Protein AF-A0A366XUD1-F1 (afdb_monomer)

Nearest PDB structures (foldseek):
  3qii-assembly1_A-2  TM=8.665E-01  e=6.478E-04  Homo sapiens
  4adx-assembly1_7  TM=8.470E-01  e=1.811E-02  Methanothermobacter thermautotrophicus str. Delta H
  3mp1-assembly1_A  TM=7.894E-01  e=5.148E-02  Escherichia coli K-12
  4xi2-assembly1_A-2  TM=7.421E-01  e=6.262E-02  Mus musculus
  8u4u-assembly4_H  TM=8.292E-01  e=4.741E-01  Homo sapiens

Solvent-accessible surface area (backbone atoms only — not comparable to full-atom values): 6047 Å² total; per-residue (Å²): 134,86,88,72,81,80,90,44,68,77,35,56,26,26,29,68,38,80,89,44,97,59,43,70,39,60,26,32,27,70,39,79,46,95,87,56,30,30,36,30,32,40,84,92,65,53,74,48,81,40,52,58,87,36,47,42,79,59,66,52,74,71,52,46,51,53,50,52,51,53,50,45,54,52,51,33,54,49,20,58,77,73,69,36,65,67,60,27,51,53,40,50,50,55,55,51,53,53,55,57,56,63,76,76,111

Mean predicted aligned error: 7.21 Å

Sequence (105 aa):
MKVCYPLRVGKIVKVINEELPICGEICEIKDKQKNGQFLIKSADGLTFSVNKSDVAPWLTSKQEMALYEAQLFQLQLLAVEINDHHWFDEIGKMLSELKVKQNNY

Radius of gyration: 17.79 Å; Cα contacts (8 Å, |Δi|>4): 129; chains: 1; bounding box: 46×30×50 Å

Organism: NCBI:txid273032

Structure (mmCIF, N/CA/C/O backbone):
data_AF-A0A366XUD1-F1
#
_entry.id   AF-A0A366XUD1-F1
#
loop_
_atom_site.group_PDB
_atom_site.id
_atom_site.type_symbol
_atom_site.label_atom_id
_atom_site.label_alt_id
_atom_site.label_comp_id
_atom_site.label_asym_id
_atom_site.label_entity_id
_atom_site.label_seq_id
_atom_site.pdbx_PDB_ins_code
_atom_site.Cartn_x
_atom_site.Cartn_y
_atom_site.Cartn_z
_atom_site.occupancy
_atom_site.B_iso_or_equiv
_atom_site.auth_seq_id
_atom_site.auth_comp_id
_atom_site.auth_asym_id
_atom_site.auth_atom_id
_atom_site.pdbx_PDB_model_num
ATOM 1 N N . MET A 1 1 ? -0.676 -13.473 -9.429 1.00 33.75 1 MET A N 1
ATOM 2 C CA . MET A 1 1 ? -1.191 -13.560 -8.040 1.00 33.75 1 MET A CA 1
ATOM 3 C C . MET A 1 1 ? -1.778 -12.209 -7.650 1.00 33.75 1 MET A C 1
ATOM 5 O O . MET A 1 1 ? -1.064 -11.221 -7.722 1.00 33.75 1 MET A O 1
ATOM 9 N N . LYS A 1 2 ? -3.064 -12.134 -7.279 1.00 32.97 2 LYS A N 1
ATOM 10 C CA . LYS A 1 2 ? -3.663 -10.905 -6.729 1.00 32.97 2 LYS A CA 1
ATOM 11 C C . LYS A 1 2 ? -3.205 -10.781 -5.275 1.00 32.97 2 LYS A C 1
ATOM 13 O O . LYS A 1 2 ? -3.710 -11.500 -4.417 1.00 32.97 2 LYS A O 1
ATOM 18 N N . VAL A 1 3 ? -2.232 -9.917 -4.997 1.00 40.03 3 VAL A N 1
ATOM 19 C CA . VAL A 1 3 ? -1.858 -9.584 -3.616 1.00 40.03 3 VAL A CA 1
ATOM 20 C C . VAL A 1 3 ? -2.948 -8.666 -3.064 1.00 40.03 3 VAL A C 1
ATOM 22 O O . VAL A 1 3 ? -2.873 -7.448 -3.145 1.00 40.03 3 VAL A O 1
ATOM 25 N N . CYS A 1 4 ? -4.037 -9.261 -2.585 1.00 43.97 4 CYS A N 1
ATOM 26 C CA . CYS A 1 4 ? -5.093 -8.535 -1.896 1.00 43.97 4 CYS A CA 1
ATOM 27 C C . CYS A 1 4 ? -4.783 -8.598 -0.401 1.00 43.97 4 CYS A C 1
ATOM 29 O O . CYS A 1 4 ? -4.858 -9.675 0.185 1.00 43.97 4 CYS A O 1
ATOM 31 N N . TYR A 1 5 ? -4.439 -7.471 0.224 1.00 61.69 5 TYR A N 1
ATOM 32 C CA . TYR A 1 5 ? -4.332 -7.386 1.681 1.00 61.69 5 TYR A CA 1
ATOM 33 C C . TYR A 1 5 ? -5.724 -7.106 2.256 1.00 61.69 5 TYR A C 1
ATOM 35 O O . TYR A 1 5 ? -6.199 -5.972 2.171 1.00 61.69 5 TYR A O 1
ATOM 43 N N . PRO A 1 6 ? -6.436 -8.105 2.814 1.00 74.06 6 PRO A N 1
ATOM 44 C CA . PRO A 1 6 ? -7.770 -7.867 3.335 1.00 74.06 6 PRO A CA 1
ATOM 45 C C . PRO A 1 6 ? -7.694 -6.933 4.545 1.00 74.06 6 PRO A C 1
ATOM 47 O O . PRO A 1 6 ? -7.154 -7.293 5.595 1.00 74.06 6 PRO A O 1
ATOM 50 N N . LEU A 1 7 ? -8.282 -5.746 4.404 1.00 83.25 7 LEU A N 1
ATOM 51 C CA . LEU A 1 7 ? -8.538 -4.830 5.511 1.00 83.25 7 LEU A CA 1
ATOM 52 C C . LEU A 1 7 ? -9.570 -5.486 6.438 1.00 83.25 7 LEU A C 1
ATOM 54 O O . LEU A 1 7 ? -10.742 -5.656 6.080 1.00 83.25 7 LEU A O 1
ATOM 58 N N . ARG A 1 8 ? -9.114 -5.952 7.601 1.00 87.94 8 ARG A N 1
ATOM 59 C CA . ARG A 1 8 ? -9.905 -6.669 8.613 1.00 87.94 8 ARG A CA 1
ATOM 60 C C . ARG A 1 8 ? -9.659 -6.074 9.995 1.00 87.94 8 ARG A C 1
ATOM 62 O O . ARG A 1 8 ? -8.653 -5.404 10.189 1.00 87.94 8 ARG A O 1
ATOM 69 N N . VAL A 1 9 ? -10.569 -6.334 10.931 1.00 92.19 9 VAL A N 1
ATOM 70 C CA . VAL A 1 9 ? -10.405 -5.926 12.333 1.00 92.19 9 VAL A CA 1
ATOM 71 C C . VAL A 1 9 ? -9.065 -6.442 12.875 1.00 92.19 9 VAL A C 1
ATOM 73 O O . VAL A 1 9 ? -8.629 -7.540 12.517 1.00 92.19 9 VAL A O 1
ATOM 76 N N . GLY A 1 10 ? -8.386 -5.616 13.668 1.00 91.69 10 GLY A N 1
ATOM 77 C CA . GLY A 1 10 ? -7.042 -5.838 14.196 1.00 91.69 10 GLY A CA 1
ATOM 78 C C . GLY A 1 10 ? -5.906 -5.519 13.218 1.00 91.69 10 GLY A C 1
ATOM 79 O O . GLY A 1 10 ? -4.745 -5.768 13.535 1.00 91.69 10 GLY A O 1
ATOM 80 N N . LYS A 1 11 ? -6.191 -5.019 12.006 1.00 91.19 11 LYS A N 1
ATOM 81 C CA . LYS A 1 11 ? -5.140 -4.603 11.064 1.00 91.19 11 LYS A CA 1
ATOM 82 C C . LYS A 1 11 ? -4.691 -3.176 11.310 1.00 91.19 11 LYS A C 1
ATOM 84 O O . LYS A 1 11 ? -5.519 -2.294 11.510 1.00 91.19 11 LYS A O 1
ATOM 89 N N . ILE A 1 12 ? -3.381 -2.986 11.193 1.00 93.31 12 ILE A N 1
ATOM 90 C CA . ILE A 1 12 ? -2.751 -1.675 11.156 1.00 93.31 12 ILE A CA 1
ATOM 91 C C . ILE A 1 12 ? -2.875 -1.107 9.743 1.00 93.31 12 ILE A C 1
ATOM 93 O O . ILE A 1 12 ? -2.575 -1.782 8.751 1.00 93.31 12 ILE A O 1
ATOM 97 N N . VAL A 1 13 ? -3.360 0.120 9.668 1.00 94.06 13 VAL A N 1
ATOM 98 C CA . VAL A 1 13 ? -3.630 0.864 8.444 1.00 94.06 13 VAL A CA 1
ATOM 99 C C . VAL A 1 13 ? -3.082 2.274 8.573 1.00 94.06 13 VAL A C 1
ATOM 101 O O . VAL A 1 13 ? -2.845 2.751 9.678 1.00 94.06 13 VAL A O 1
ATOM 104 N N . LYS A 1 14 ? -2.896 2.931 7.435 1.00 94.31 14 LYS A N 1
ATOM 105 C CA . LYS A 1 14 ? -2.572 4.348 7.346 1.00 94.31 14 LYS A CA 1
ATOM 106 C C . LYS A 1 14 ? -3.753 5.094 6.741 1.00 94.31 14 LYS A C 1
ATOM 108 O O . LYS A 1 14 ? -4.320 4.617 5.755 1.00 94.31 14 LYS A O 1
ATOM 113 N N . VAL A 1 15 ? -4.114 6.239 7.306 1.00 94.38 15 VAL A N 1
ATOM 114 C CA . VAL A 1 15 ? -5.105 7.134 6.694 1.00 94.38 15 VAL A CA 1
ATOM 115 C C . VAL A 1 15 ? -4.443 7.886 5.542 1.00 94.38 15 VAL A C 1
ATOM 117 O O . VAL A 1 15 ? -3.348 8.422 5.702 1.00 94.38 15 VAL A O 1
ATOM 120 N N . ILE A 1 16 ? -5.084 7.894 4.376 1.00 94.75 16 ILE A N 1
ATOM 121 C CA . ILE A 1 16 ? -4.526 8.451 3.131 1.00 94.75 16 ILE A CA 1
ATOM 122 C C . ILE A 1 16 ? -5.347 9.606 2.550 1.00 94.75 16 ILE A C 1
ATOM 124 O O . ILE A 1 16 ? -4.939 10.186 1.552 1.00 94.75 16 ILE A O 1
ATOM 128 N N . ASN A 1 17 ? -6.499 9.933 3.140 1.00 93.81 17 ASN A N 1
ATOM 129 C CA . ASN A 1 17 ? -7.303 11.063 2.688 1.00 93.81 17 ASN A CA 1
ATOM 130 C C . ASN A 1 17 ? -6.761 12.374 3.283 1.00 93.81 17 ASN A C 1
ATOM 132 O O . ASN A 1 17 ? -6.864 12.586 4.489 1.00 93.81 17 ASN A O 1
ATOM 136 N N 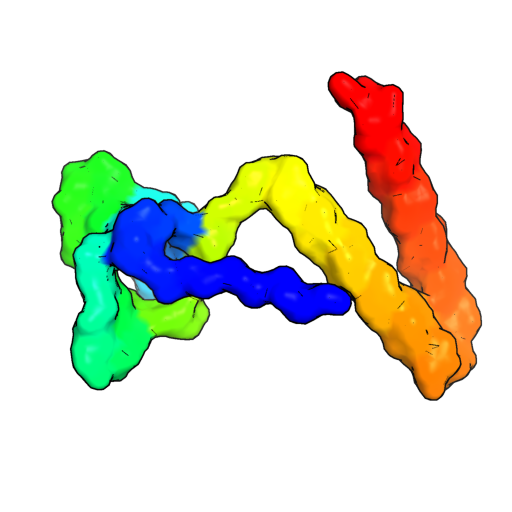. GLU A 1 18 ? -6.221 13.241 2.424 1.00 93.19 18 GLU A N 1
ATOM 137 C CA . GLU A 1 18 ? -5.640 14.548 2.772 1.00 93.19 18 GLU A CA 1
ATOM 138 C C . GLU A 1 18 ? -6.649 15.549 3.348 1.00 93.19 18 GLU A C 1
ATOM 140 O O . GLU A 1 18 ? -6.255 16.486 4.038 1.00 93.19 18 GLU A O 1
ATOM 145 N N . GLU A 1 19 ? -7.946 15.338 3.124 1.00 93.38 19 GLU A N 1
ATOM 146 C CA . GLU A 1 19 ? -9.011 16.172 3.689 1.00 93.38 19 GLU A CA 1
ATOM 147 C C . GLU A 1 19 ? -9.288 15.846 5.167 1.00 93.38 19 GLU A C 1
ATOM 149 O O . GLU A 1 19 ? -9.947 16.620 5.865 1.00 93.38 19 GLU A O 1
ATOM 154 N N . LEU A 1 20 ? -8.803 14.701 5.666 1.00 89.62 20 LEU A N 1
ATOM 155 C CA . LEU A 1 20 ? -8.978 14.303 7.059 1.00 89.62 20 LEU A CA 1
ATOM 156 C C . LEU A 1 20 ? -7.847 14.865 7.939 1.00 89.62 20 LEU A C 1
ATOM 158 O O . LEU A 1 20 ? -6.676 14.732 7.585 1.00 89.62 20 LEU A O 1
ATOM 162 N N . PRO A 1 21 ? -8.151 15.378 9.148 1.00 89.88 21 PRO A N 1
ATOM 163 C CA . PRO A 1 21 ? -7.132 15.890 10.076 1.00 89.88 21 PRO A CA 1
ATOM 164 C C . PRO A 1 21 ? -6.077 14.857 10.486 1.00 89.88 21 PRO A C 1
ATOM 166 O O . PRO A 1 21 ? -4.969 15.216 10.864 1.00 89.88 21 PRO A O 1
ATOM 169 N N . ILE A 1 22 ? -6.439 13.577 10.409 1.00 90.75 22 ILE A N 1
ATOM 170 C CA . ILE A 1 22 ? -5.605 12.426 10.766 1.00 90.75 22 ILE A CA 1
ATOM 171 C C . ILE A 1 22 ? -4.887 11.825 9.546 1.00 90.75 22 ILE A C 1
ATOM 173 O O . ILE A 1 22 ? -4.452 10.674 9.587 1.00 90.75 22 ILE A O 1
ATOM 177 N N . CYS A 1 23 ? -4.802 12.552 8.425 1.00 94.19 23 CYS A N 1
ATOM 178 C CA . CYS A 1 23 ? -4.078 12.079 7.248 1.00 94.19 23 CYS A CA 1
ATOM 179 C C . CYS A 1 23 ? -2.629 11.732 7.611 1.00 94.19 23 CYS A C 1
ATOM 181 O O . CYS A 1 23 ? -1.924 12.490 8.274 1.00 94.19 23 CYS A O 1
ATOM 183 N N . GLY A 1 24 ? -2.177 10.564 7.163 1.00 91.62 24 GLY A N 1
ATOM 184 C CA . GLY A 1 24 ? -0.845 10.054 7.444 1.00 91.62 24 GLY A CA 1
ATOM 185 C C . GLY A 1 24 ? -0.722 9.273 8.750 1.00 91.62 24 GLY A C 1
ATOM 186 O O . GLY A 1 24 ? 0.279 8.571 8.912 1.00 91.62 24 GLY A O 1
ATOM 187 N N . GLU A 1 25 ? -1.718 9.324 9.639 1.00 93.44 25 GLU A N 1
ATOM 188 C CA . GLU A 1 25 ? -1.683 8.578 10.894 1.00 93.44 25 GLU A CA 1
ATOM 189 C C . GLU A 1 25 ? -1.771 7.066 10.682 1.00 93.44 25 GLU A C 1
ATOM 191 O O . GLU A 1 25 ? -2.452 6.566 9.781 1.00 93.44 25 GLU A O 1
ATOM 196 N N . ILE A 1 26 ? -1.082 6.338 11.563 1.00 93.94 26 ILE A N 1
ATOM 197 C CA . ILE A 1 26 ? -1.115 4.880 11.641 1.00 93.94 26 ILE A CA 1
ATOM 198 C C . ILE A 1 26 ? -2.131 4.484 12.713 1.00 93.94 26 ILE A C 1
ATOM 200 O O . ILE A 1 26 ? -2.002 4.854 13.882 1.00 93.94 26 ILE A O 1
ATOM 204 N N . CYS A 1 27 ? -3.133 3.703 12.323 1.00 95.31 27 CYS A N 1
ATOM 205 C CA . CYS A 1 27 ? -4.253 3.330 13.178 1.00 95.31 27 CYS A CA 1
ATOM 206 C C . CYS A 1 27 ? -4.558 1.832 13.089 1.00 95.31 27 CYS A C 1
ATOM 208 O O . CYS A 1 27 ? -4.203 1.157 12.126 1.00 95.31 27 CYS A O 1
ATOM 210 N N . GLU A 1 28 ? -5.268 1.297 14.078 1.00 95.81 28 GLU A N 1
ATOM 211 C CA . GLU A 1 28 ? -5.782 -0.075 14.069 1.00 95.81 28 GLU A CA 1
ATOM 212 C C . GLU A 1 28 ? -7.278 -0.088 13.734 1.00 95.81 28 GLU A C 1
ATOM 214 O O . GLU A 1 28 ? -8.059 0.620 14.366 1.00 95.81 28 GLU A O 1
ATOM 219 N N . ILE A 1 29 ? -7.715 -0.935 12.798 1.00 96.06 29 ILE A N 1
ATOM 220 C CA . ILE A 1 29 ? -9.148 -1.167 12.559 1.00 96.06 29 ILE A CA 1
ATOM 221 C C . ILE A 1 29 ? -9.737 -1.913 13.761 1.00 96.06 29 ILE A C 1
ATOM 223 O O . ILE A 1 29 ? -9.419 -3.081 13.977 1.00 96.06 29 ILE A O 1
ATOM 227 N N . LYS A 1 30 ? -10.644 -1.281 14.504 1.00 96.06 30 LYS A N 1
ATOM 228 C CA . LYS A 1 30 ? -11.364 -1.889 15.633 1.00 96.06 30 LYS A CA 1
ATOM 229 C C . LYS A 1 30 ? -12.679 -2.529 15.236 1.00 96.06 30 LYS A C 1
ATOM 231 O O . LYS A 1 30 ? -13.023 -3.564 15.794 1.00 96.06 30 LYS A O 1
ATOM 236 N N . ASP A 1 31 ? -13.384 -1.952 14.270 1.00 94.56 31 ASP A N 1
ATOM 237 C CA . ASP A 1 31 ? -14.659 -2.504 13.824 1.00 94.56 31 ASP A CA 1
ATOM 238 C C . ASP A 1 31 ? -14.961 -2.173 12.358 1.00 94.56 31 ASP A C 1
ATOM 240 O O . ASP A 1 31 ? -14.419 -1.223 11.783 1.00 94.56 31 ASP A O 1
ATOM 244 N N . LYS A 1 32 ? -15.837 -2.978 11.750 1.00 91.69 32 LYS A N 1
ATOM 245 C CA . LYS A 1 32 ? -16.408 -2.753 10.423 1.00 91.69 32 LYS A CA 1
ATOM 246 C C . LYS A 1 32 ? -17.870 -2.372 10.559 1.00 91.69 32 LYS A C 1
ATOM 248 O O . LYS A 1 32 ? -18.717 -3.206 10.872 1.00 91.69 32 LYS A O 1
ATOM 253 N N . GLN A 1 33 ? -18.173 -1.123 10.251 1.00 89.38 33 GLN A N 1
ATOM 254 C CA . GLN A 1 33 ? -19.530 -0.618 10.318 1.00 89.38 33 GLN A CA 1
ATOM 255 C C . GLN A 1 33 ? -20.327 -1.011 9.064 1.00 89.38 33 GLN A C 1
ATOM 257 O O . GLN A 1 33 ? -19.789 -1.159 7.963 1.00 89.38 33 GLN A O 1
ATOM 262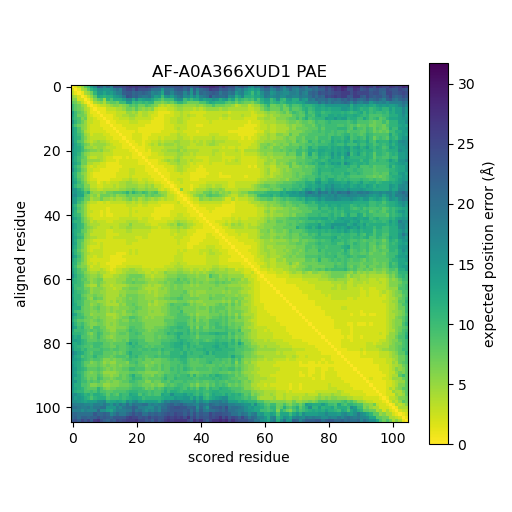 N N . LYS A 1 34 ? -21.646 -1.185 9.223 1.00 83.44 34 LYS A N 1
ATOM 263 C CA . LYS A 1 34 ? -22.551 -1.630 8.142 1.00 8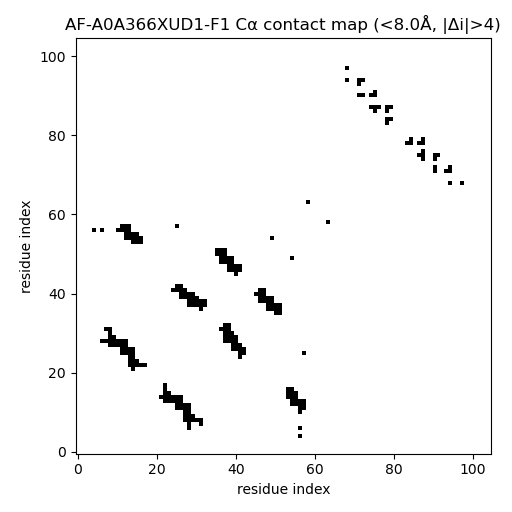3.44 34 LYS A CA 1
ATOM 264 C C . LYS A 1 34 ? -22.693 -0.619 6.996 1.00 83.44 34 LYS A C 1
ATOM 266 O O . LYS A 1 34 ? -23.098 -1.000 5.906 1.00 83.44 34 LYS A O 1
ATOM 271 N N . ASN A 1 35 ? -22.342 0.641 7.234 1.00 88.06 35 ASN A N 1
ATOM 272 C CA . ASN A 1 35 ? -22.345 1.731 6.254 1.00 88.06 35 ASN A CA 1
ATOM 273 C C . ASN A 1 35 ? -21.092 1.751 5.351 1.00 88.06 35 ASN A C 1
ATOM 275 O O . ASN A 1 35 ? -20.921 2.685 4.576 1.00 88.06 35 ASN A O 1
ATOM 279 N N . GLY A 1 36 ? -20.203 0.755 5.451 1.00 85.50 36 GLY A N 1
ATOM 280 C CA . GLY A 1 36 ? -18.965 0.709 4.668 1.00 85.50 36 GLY A CA 1
ATOM 281 C C . GLY A 1 36 ? -17.798 1.491 5.279 1.00 85.50 36 GLY A C 1
ATOM 282 O O . GLY A 1 36 ? -16.750 1.612 4.639 1.00 85.50 36 GLY A O 1
ATOM 283 N N . GLN A 1 37 ? -17.952 1.981 6.511 1.00 93.81 37 GLN A N 1
ATOM 284 C CA . GLN A 1 37 ? -16.894 2.646 7.266 1.00 93.81 37 GLN A CA 1
ATOM 285 C C . GLN A 1 37 ? -16.141 1.678 8.181 1.00 93.81 37 GLN A C 1
ATOM 287 O O . GLN A 1 37 ? -16.626 0.604 8.558 1.00 93.81 37 GLN A O 1
ATOM 292 N N . PHE A 1 38 ? -14.932 2.076 8.555 1.00 94.88 38 PHE A N 1
ATOM 293 C CA . PHE A 1 38 ? -14.154 1.445 9.605 1.00 94.88 38 PHE A CA 1
ATOM 294 C C . PHE A 1 38 ? -14.089 2.357 10.818 1.00 94.88 38 PHE A C 1
ATOM 296 O O . PHE A 1 38 ? -13.810 3.546 10.692 1.00 94.88 38 PHE A O 1
ATOM 303 N N . LEU A 1 39 ? -14.283 1.764 11.994 1.00 95.56 39 LEU A N 1
ATOM 304 C CA . LEU A 1 39 ? -13.888 2.399 13.239 1.00 95.56 39 LEU A CA 1
ATOM 305 C C . LEU A 1 39 ? -12.401 2.110 13.436 1.00 95.56 39 LEU A C 1
ATOM 307 O O . LEU A 1 39 ? -12.021 0.953 13.639 1.00 95.56 39 LEU A O 1
ATOM 311 N N . ILE A 1 40 ? -11.567 3.136 13.341 1.00 95.88 40 ILE A N 1
ATOM 312 C CA . ILE A 1 40 ? -10.121 3.041 13.541 1.00 95.88 40 ILE A CA 1
ATOM 313 C C . ILE A 1 40 ? -9.732 3.649 14.887 1.00 95.88 40 ILE A C 1
ATOM 315 O O . ILE A 1 40 ? -10.393 4.566 15.369 1.00 95.88 40 ILE A O 1
ATOM 319 N N . LYS A 1 41 ? -8.668 3.126 15.497 1.00 96.56 41 LYS A N 1
ATOM 320 C CA . LYS A 1 41 ? -8.079 3.643 16.733 1.00 96.56 41 LYS A CA 1
ATOM 321 C C . LYS A 1 41 ? -6.654 4.121 16.468 1.00 96.56 41 LYS A C 1
ATOM 323 O O . LYS A 1 41 ? -5.831 3.322 16.016 1.00 96.56 41 LYS A O 1
ATOM 328 N N . SER A 1 42 ? -6.381 5.389 16.738 1.00 94.75 42 SER A N 1
ATOM 329 C CA . SER A 1 42 ? -5.054 6.006 16.636 1.00 94.75 42 SER A CA 1
ATOM 330 C C . SER A 1 42 ? -4.149 5.592 17.802 1.00 94.75 42 SER A C 1
ATOM 332 O O . SER A 1 42 ? -4.585 4.970 18.778 1.00 94.75 42 SER A O 1
ATOM 334 N N . ALA A 1 43 ? -2.858 5.911 17.690 1.00 90.75 43 ALA A N 1
ATOM 335 C CA . ALA A 1 43 ? -1.847 5.539 18.680 1.00 90.75 43 ALA A CA 1
ATOM 336 C C . ALA A 1 43 ? -2.054 6.211 20.051 1.00 90.75 43 ALA A C 1
ATOM 338 O O . ALA A 1 43 ? -1.748 5.610 21.080 1.00 90.75 43 ALA A O 1
ATOM 339 N N . ASP A 1 44 ? -2.614 7.421 20.072 1.00 91.81 44 ASP A N 1
ATOM 340 C CA . ASP A 1 44 ? -3.000 8.154 21.287 1.00 91.81 44 ASP A CA 1
ATOM 341 C C . ASP A 1 44 ? -4.299 7.622 21.929 1.00 91.81 44 ASP A C 1
ATOM 343 O O . ASP A 1 44 ? -4.672 8.008 23.036 1.00 91.81 44 ASP A O 1
ATOM 347 N N . GLY A 1 45 ? -4.966 6.681 21.261 1.00 92.94 45 GLY A N 1
ATOM 348 C CA . GLY A 1 45 ? -6.147 5.994 21.749 1.00 92.94 45 GLY A CA 1
ATOM 349 C C . GLY A 1 45 ? -7.479 6.610 21.332 1.00 92.94 45 GLY A C 1
ATOM 350 O O . GLY A 1 45 ? -8.510 6.024 21.680 1.00 92.94 45 GLY A O 1
ATOM 351 N N . LEU A 1 46 ? -7.473 7.710 20.572 1.00 93.94 46 LEU A N 1
ATOM 352 C CA . LEU A 1 46 ? -8.679 8.274 19.969 1.00 93.94 46 LEU A CA 1
ATOM 353 C C . LEU A 1 46 ? -9.266 7.323 18.919 1.00 93.94 46 LEU A C 1
ATOM 355 O O . LEU A 1 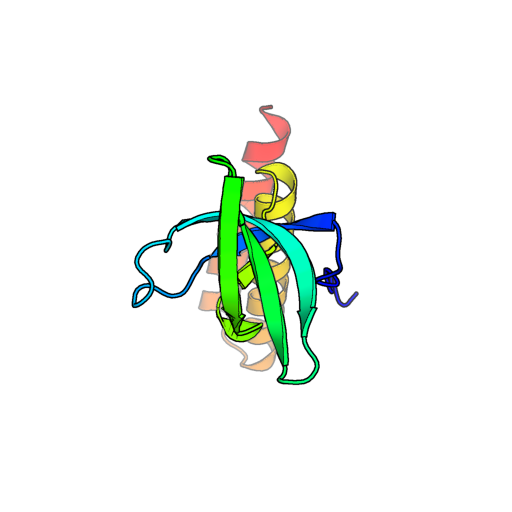46 ? -8.589 6.448 18.374 1.00 93.94 46 LEU A O 1
ATOM 359 N N . THR A 1 47 ? -10.565 7.461 18.660 1.00 94.94 47 THR A N 1
ATOM 360 C CA . THR A 1 47 ? -11.270 6.628 17.681 1.00 94.94 47 THR A CA 1
ATOM 361 C C . THR A 1 47 ? -11.980 7.476 16.649 1.00 94.94 47 THR A C 1
ATOM 363 O O . THR A 1 47 ? -12.697 8.410 17.007 1.00 94.94 47 THR A O 1
ATOM 366 N N . PHE A 1 48 ? -11.853 7.089 15.384 1.00 93.31 48 PHE A N 1
ATOM 367 C CA . PHE A 1 48 ? -12.421 7.802 14.246 1.00 93.31 48 PHE A CA 1
ATOM 368 C C . PHE A 1 48 ? -13.211 6.842 13.363 1.00 93.31 48 PHE A C 1
ATOM 370 O O . PHE A 1 48 ? -12.832 5.681 13.207 1.00 93.31 48 PHE A O 1
ATOM 377 N N . SER A 1 49 ? -14.303 7.329 12.776 1.00 94.81 49 SER A N 1
ATOM 378 C CA . SER A 1 49 ? -14.985 6.616 11.698 1.00 94.81 49 SER A CA 1
ATOM 379 C C . SER A 1 49 ? -14.470 7.144 10.368 1.00 94.81 49 SER A C 1
ATOM 381 O O . SER A 1 49 ? -14.568 8.341 10.107 1.00 94.81 49 SER A O 1
ATOM 383 N N . VAL A 1 50 ? -13.913 6.266 9.541 1.00 94.25 50 VAL A N 1
ATOM 384 C CA . VAL A 1 50 ? -13.346 6.620 8.232 1.00 94.25 50 VAL A CA 1
ATOM 385 C C . VAL A 1 50 ? -13.907 5.708 7.155 1.00 94.25 50 VAL A C 1
ATOM 387 O O . VAL A 1 50 ? -14.224 4.544 7.420 1.00 94.25 50 VAL A O 1
ATOM 390 N N . ASN A 1 51 ? -14.034 6.200 5.922 1.00 93.88 51 ASN A N 1
ATOM 391 C CA . ASN A 1 51 ? -14.462 5.325 4.840 1.00 93.88 51 ASN A CA 1
ATOM 392 C C . ASN A 1 51 ? -13.356 4.324 4.514 1.00 93.88 51 ASN A C 1
ATOM 394 O O . ASN A 1 51 ? -12.164 4.594 4.652 1.00 93.88 51 ASN A O 1
ATOM 398 N N . LYS A 1 52 ? -13.751 3.150 4.022 1.00 90.81 52 LYS A N 1
ATOM 399 C CA . LYS A 1 52 ? -12.797 2.124 3.588 1.00 90.81 52 LYS A CA 1
ATOM 400 C C . LYS A 1 52 ? -11.831 2.617 2.497 1.00 90.81 52 LYS A C 1
ATOM 402 O O . LYS A 1 52 ? -10.722 2.099 2.422 1.00 90.81 52 LYS A O 1
ATOM 407 N N . SER A 1 53 ? -12.256 3.560 1.655 1.00 91.69 53 SER A N 1
ATOM 408 C CA . SER A 1 53 ? -11.429 4.196 0.618 1.00 91.69 53 SER A CA 1
ATOM 409 C C . SER A 1 53 ? -10.315 5.073 1.181 1.00 91.69 53 SER A C 1
ATOM 411 O O . SER A 1 53 ? -9.322 5.294 0.499 1.00 91.69 53 SER A O 1
ATOM 413 N N . ASP A 1 54 ? -10.471 5.542 2.417 1.00 94.44 54 ASP A N 1
ATOM 414 C CA . ASP A 1 54 ? -9.621 6.576 3.009 1.00 94.44 54 ASP A CA 1
ATOM 415 C C . ASP A 1 54 ? -8.460 5.966 3.802 1.00 94.44 54 ASP A C 1
ATOM 417 O O . ASP A 1 54 ? -7.675 6.680 4.425 1.00 94.44 54 ASP A O 1
ATOM 421 N N . VAL A 1 55 ? -8.344 4.634 3.789 1.00 93.00 55 VAL A N 1
ATOM 422 C CA . VAL A 1 55 ?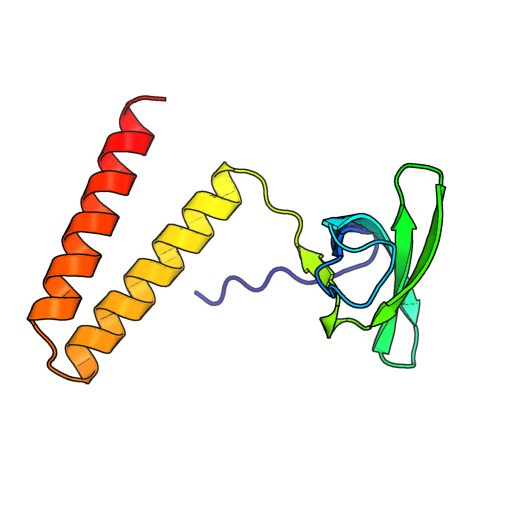 -7.295 3.892 4.481 1.00 93.00 55 VAL A CA 1
ATOM 423 C C . VAL A 1 55 ? -6.579 2.919 3.552 1.00 93.00 55 VAL A C 1
ATOM 425 O O . VAL A 1 55 ? -7.190 2.203 2.758 1.00 93.00 55 VAL A O 1
ATOM 428 N N . ALA A 1 56 ? -5.265 2.831 3.719 1.00 91.94 56 ALA A N 1
ATOM 429 C CA . ALA A 1 56 ? -4.413 1.852 3.061 1.00 91.94 56 ALA A CA 1
ATOM 430 C C . ALA A 1 56 ? -3.780 0.908 4.096 1.00 91.94 56 ALA A C 1
ATOM 432 O O . ALA A 1 56 ? -3.596 1.290 5.254 1.00 91.94 56 ALA A O 1
ATOM 433 N N . PRO A 1 57 ? -3.424 -0.333 3.722 1.00 90.75 57 PRO A N 1
ATOM 434 C CA . PRO A 1 57 ? -2.599 -1.181 4.576 1.00 90.75 57 PRO A CA 1
ATOM 435 C C . PRO A 1 57 ? -1.308 -0.457 4.973 1.00 90.75 57 PRO A C 1
ATOM 437 O O . PRO A 1 57 ? -0.637 0.109 4.113 1.00 90.75 57 PRO A O 1
ATOM 440 N N . TRP A 1 58 ? -0.937 -0.505 6.254 1.00 89.88 58 TRP A N 1
ATOM 441 C CA . TRP A 1 58 ? 0.402 -0.089 6.660 1.00 89.88 58 TRP A CA 1
ATOM 442 C C . TRP A 1 58 ? 1.385 -1.203 6.301 1.00 89.88 58 TRP A C 1
ATOM 444 O O . TRP A 1 58 ? 1.261 -2.330 6.792 1.00 89.88 58 TRP A O 1
ATOM 454 N N . LEU A 1 59 ? 2.312 -0.901 5.397 1.00 86.25 59 LEU A N 1
ATOM 455 C CA . LEU A 1 59 ? 3.283 -1.851 4.873 1.00 86.25 59 LEU A CA 1
ATOM 456 C C . LEU A 1 59 ? 4.641 -1.614 5.536 1.00 86.25 59 LEU A C 1
ATOM 458 O O . LEU A 1 59 ? 5.027 -0.485 5.816 1.00 86.25 59 LEU A O 1
ATOM 462 N N . THR A 1 60 ? 5.383 -2.688 5.798 1.00 86.06 60 THR A N 1
ATOM 463 C CA . THR A 1 60 ? 6.802 -2.560 6.160 1.00 86.06 60 THR A CA 1
ATOM 464 C C . THR A 1 60 ? 7.621 -2.183 4.930 1.00 86.06 60 THR A C 1
ATOM 466 O O . THR A 1 60 ? 7.212 -2.499 3.817 1.00 86.06 60 THR A O 1
ATOM 469 N N . SER A 1 61 ? 8.827 -1.632 5.095 1.00 85.81 61 SER A N 1
ATOM 470 C CA . SER A 1 61 ? 9.696 -1.290 3.952 1.00 85.81 61 SER A CA 1
ATOM 471 C C . SER A 1 61 ? 9.933 -2.476 3.007 1.00 85.81 61 SER A C 1
ATOM 473 O O . SER A 1 61 ? 9.949 -2.318 1.791 1.00 85.81 61 SER A O 1
ATOM 475 N N . LYS A 1 62 ? 10.023 -3.700 3.549 1.00 85.50 62 LYS A N 1
ATOM 476 C CA . LYS A 1 62 ? 10.109 -4.929 2.744 1.00 85.50 62 LYS A CA 1
ATOM 477 C C . LYS A 1 62 ? 8.845 -5.167 1.910 1.00 85.50 62 LYS A C 1
ATOM 479 O O . LYS A 1 62 ? 8.934 -5.591 0.762 1.00 85.50 62 LYS A O 1
ATOM 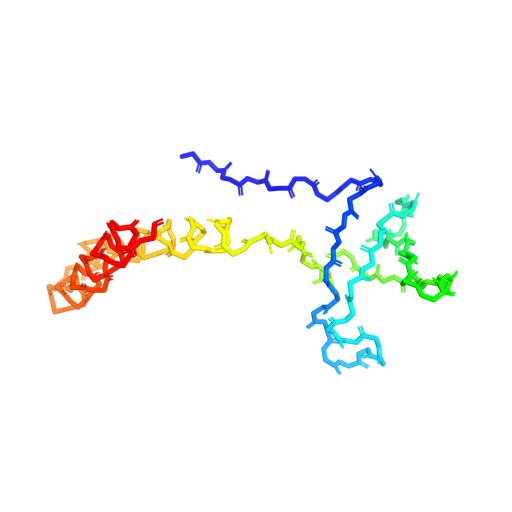484 N N . GLN A 1 63 ? 7.669 -4.937 2.490 1.00 85.88 63 GLN A N 1
ATOM 485 C CA . GLN A 1 63 ? 6.390 -5.087 1.795 1.00 85.88 63 GLN A CA 1
ATOM 486 C C . GLN A 1 63 ? 6.156 -3.965 0.780 1.00 85.88 63 GLN A C 1
ATOM 488 O O . GLN A 1 63 ? 5.643 -4.243 -0.298 1.00 85.88 63 GLN A O 1
ATOM 493 N N . GLU A 1 64 ? 6.556 -2.732 1.095 1.00 86.94 64 GLU A N 1
ATOM 494 C CA . GLU A 1 64 ? 6.526 -1.601 0.164 1.00 86.94 64 GLU A CA 1
ATOM 495 C C . GLU A 1 64 ? 7.418 -1.866 -1.046 1.00 86.94 64 GLU A C 1
ATOM 497 O O . GLU A 1 64 ? 6.956 -1.739 -2.176 1.00 86.94 64 GLU A O 1
ATOM 502 N N . MET A 1 65 ? 8.655 -2.330 -0.833 1.00 88.19 65 MET A N 1
ATOM 503 C CA . MET A 1 65 ? 9.545 -2.714 -1.932 1.00 88.19 65 MET A CA 1
ATOM 504 C C . MET A 1 65 ? 8.959 -3.844 -2.779 1.00 88.19 65 MET A C 1
ATOM 506 O O . MET A 1 65 ? 8.993 -3.758 -4.002 1.00 88.19 65 MET A O 1
ATOM 510 N N . ALA A 1 66 ? 8.390 -4.879 -2.153 1.00 88.25 66 ALA A N 1
ATOM 511 C CA . ALA A 1 66 ? 7.760 -5.978 -2.882 1.00 88.25 66 ALA A CA 1
ATOM 512 C C . ALA A 1 66 ? 6.537 -5.516 -3.696 1.00 88.25 66 ALA A C 1
ATOM 514 O O . ALA A 1 66 ? 6.318 -5.990 -4.810 1.00 88.25 66 ALA A O 1
ATOM 515 N N . LEU A 1 67 ? 5.740 -4.586 -3.156 1.00 88.50 67 LEU A N 1
ATOM 516 C CA . LEU A 1 67 ? 4.616 -3.985 -3.872 1.00 88.50 67 LEU A CA 1
ATOM 517 C C . LEU A 1 67 ? 5.106 -3.149 -5.058 1.00 88.50 67 LEU A C 1
ATOM 519 O O . LEU A 1 67 ? 4.571 -3.292 -6.155 1.00 88.50 67 LEU A O 1
ATOM 523 N N . TYR A 1 68 ? 6.129 -2.323 -4.848 1.00 89.81 68 TYR A N 1
ATOM 524 C CA . TYR A 1 68 ? 6.715 -1.484 -5.886 1.00 89.81 68 TYR A CA 1
ATOM 525 C C . TYR A 1 68 ? 7.327 -2.319 -7.019 1.00 89.81 68 TYR A C 1
ATOM 527 O O . TYR A 1 68 ? 7.065 -2.061 -8.191 1.00 89.81 68 TYR A O 1
ATOM 535 N N . GLU A 1 69 ? 8.056 -3.387 -6.688 1.00 92.12 69 GLU A N 1
ATOM 536 C CA . GLU A 1 69 ? 8.572 -4.344 -7.672 1.00 92.12 69 GLU A CA 1
ATOM 537 C C . GLU A 1 69 ? 7.433 -4.989 -8.476 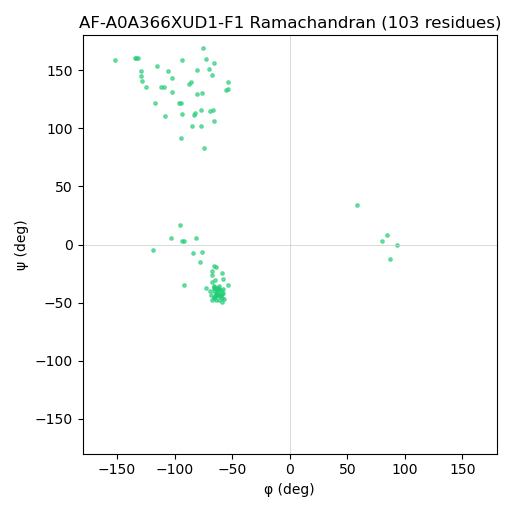1.00 92.12 69 GLU A C 1
ATOM 539 O O . GLU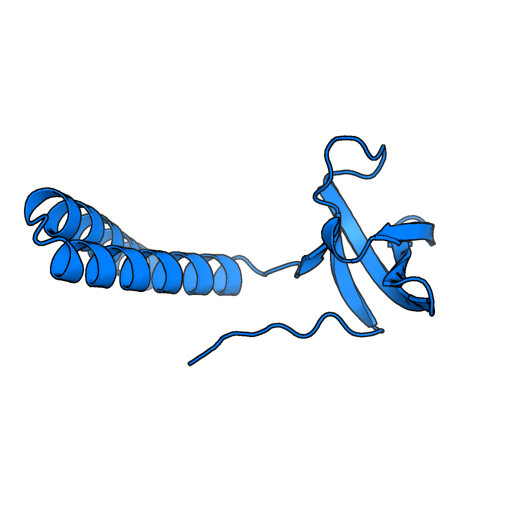 A 1 69 ? 7.481 -5.021 -9.706 1.00 92.12 69 GLU A O 1
ATOM 544 N N . ALA A 1 70 ? 6.366 -5.444 -7.809 1.00 91.44 70 ALA A N 1
ATOM 545 C CA . ALA A 1 70 ? 5.206 -6.020 -8.487 1.00 91.44 70 ALA A CA 1
ATOM 546 C C . ALA A 1 70 ? 4.500 -5.015 -9.418 1.00 91.44 70 ALA A C 1
ATOM 548 O O . ALA A 1 70 ? 4.047 -5.402 -10.496 1.00 91.44 70 ALA A O 1
ATOM 549 N N . GLN A 1 71 ? 4.417 -3.740 -9.026 1.00 93.00 71 GLN A N 1
ATOM 550 C CA . GLN A 1 71 ? 3.861 -2.668 -9.856 1.00 93.00 71 GLN A CA 1
ATOM 551 C C . GLN A 1 71 ? 4.722 -2.411 -11.094 1.00 93.00 71 GLN A C 1
ATOM 553 O O . GLN A 1 71 ? 4.185 -2.333 -12.196 1.00 93.00 71 GLN A O 1
ATOM 558 N N . LEU A 1 72 ? 6.047 -2.347 -10.943 1.00 94.56 72 LEU A N 1
ATOM 559 C CA . LEU A 1 72 ? 6.956 -2.195 -12.079 1.00 94.56 72 LEU A CA 1
ATOM 560 C C . LEU A 1 72 ? 6.838 -3.375 -13.049 1.00 94.56 72 LEU A C 1
ATOM 562 O O . LEU A 1 72 ? 6.720 -3.159 -14.248 1.00 94.56 72 LEU A O 1
ATOM 566 N N . PHE A 1 73 ? 6.760 -4.615 -12.558 1.00 94.00 73 PHE A N 1
ATOM 567 C CA . PHE A 1 73 ? 6.508 -5.768 -13.429 1.00 94.00 73 PHE A CA 1
ATOM 568 C C . PHE A 1 73 ? 5.197 -5.646 -14.216 1.00 94.00 73 PHE A C 1
ATOM 570 O O . PHE A 1 73 ? 5.163 -5.966 -15.401 1.00 94.00 73 PHE A O 1
ATOM 577 N N . GLN A 1 74 ? 4.118 -5.175 -13.584 1.00 94.62 74 GLN A N 1
ATOM 578 C CA . GLN A 1 74 ? 2.840 -4.959 -14.270 1.00 94.62 74 GLN A CA 1
ATOM 579 C C . GLN A 1 74 ? 2.940 -3.882 -15.351 1.00 94.62 74 GLN A C 1
ATOM 581 O O . GLN A 1 74 ? 2.431 -4.082 -16.451 1.00 94.62 74 GLN A O 1
ATOM 586 N N . LEU A 1 75 ? 3.615 -2.768 -15.060 1.00 95.44 75 LEU A N 1
ATOM 587 C CA . LEU A 1 75 ? 3.839 -1.703 -16.037 1.00 95.44 75 LEU A CA 1
ATOM 588 C C . LEU A 1 75 ? 4.714 -2.185 -17.198 1.00 95.44 75 LEU A C 1
ATOM 590 O O . LEU A 1 75 ? 4.440 -1.854 -18.346 1.00 95.44 75 LEU A O 1
ATOM 594 N N . GLN A 1 76 ? 5.718 -3.018 -16.921 1.00 95.25 76 GLN A N 1
ATOM 595 C CA . GLN A 1 76 ? 6.575 -3.573 -17.961 1.00 95.25 76 GLN A CA 1
ATOM 596 C C . GLN A 1 76 ? 5.793 -4.503 -18.898 1.00 95.25 76 GLN A C 1
ATOM 598 O O . GLN A 1 76 ? 5.982 -4.451 -20.109 1.00 95.25 76 GLN A O 1
ATOM 603 N N . LEU A 1 77 ? 4.886 -5.326 -18.357 1.00 95.12 77 LEU A N 1
ATOM 604 C CA . LEU A 1 77 ? 3.982 -6.147 -19.168 1.00 95.12 77 LEU A CA 1
ATOM 605 C C . LEU A 1 77 ? 3.048 -5.281 -20.021 1.00 95.12 77 LEU A C 1
ATOM 607 O O . LEU A 1 77 ? 2.891 -5.552 -21.207 1.00 95.12 77 LEU A O 1
ATOM 611 N N . LEU A 1 78 ? 2.489 -4.215 -19.445 1.00 96.00 78 LEU A N 1
ATOM 612 C CA . LEU A 1 78 ? 1.639 -3.276 -20.177 1.00 96.00 78 LEU A CA 1
ATOM 613 C C . LEU A 1 78 ? 2.399 -2.591 -21.322 1.00 96.00 78 LEU A C 1
ATOM 615 O O . LEU A 1 78 ? 1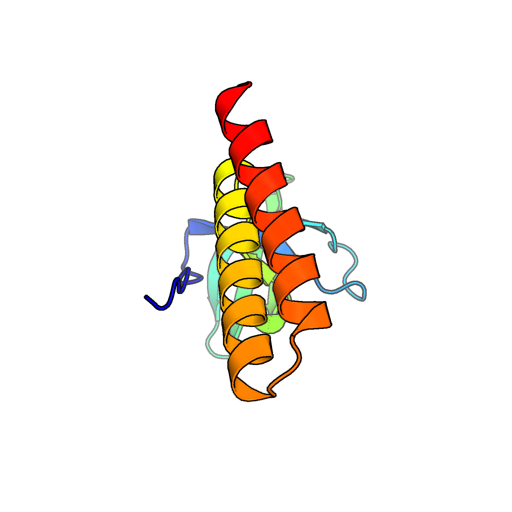.846 -2.447 -22.408 1.00 96.00 78 LEU A O 1
ATOM 619 N N . ALA A 1 79 ? 3.667 -2.224 -21.113 1.00 96.94 79 ALA A N 1
ATOM 620 C CA . ALA A 1 79 ? 4.521 -1.661 -22.157 1.00 96.94 79 ALA A CA 1
ATOM 621 C C . ALA A 1 79 ? 4.656 -2.610 -23.363 1.00 96.94 79 ALA A C 1
ATOM 623 O O . ALA A 1 79 ? 4.601 -2.163 -24.507 1.00 96.94 79 ALA A O 1
ATOM 624 N N . VAL A 1 80 ? 4.745 -3.927 -23.123 1.00 95.88 80 VAL A N 1
ATOM 625 C CA . VAL A 1 80 ? 4.717 -4.938 -24.197 1.00 95.88 80 VAL A CA 1
ATOM 626 C C . VAL A 1 80 ? 3.364 -4.951 -24.909 1.00 95.88 80 VAL A C 1
ATOM 628 O O . VAL A 1 80 ? 3.328 -4.976 -26.136 1.00 95.88 80 VAL A O 1
ATOM 631 N N . GLU A 1 81 ? 2.255 -4.914 -24.166 1.00 96.94 81 GLU A N 1
ATOM 632 C CA . GLU A 1 81 ? 0.899 -4.942 -24.737 1.00 96.94 81 GLU A CA 1
ATOM 633 C C . GLU A 1 81 ? 0.616 -3.744 -25.655 1.00 96.94 81 GLU A C 1
ATOM 635 O O . GLU A 1 81 ? -0.050 -3.902 -26.679 1.00 96.94 81 GLU A O 1
ATOM 640 N N . ILE A 1 82 ? 1.147 -2.564 -25.323 1.00 97.25 82 ILE A N 1
ATOM 641 C CA . ILE A 1 82 ? 1.014 -1.347 -26.143 1.00 97.25 82 ILE A CA 1
ATOM 642 C C . ILE A 1 82 ? 2.165 -1.153 -27.142 1.00 97.25 82 ILE A C 1
ATOM 644 O O . ILE A 1 82 ? 2.189 -0.155 -27.860 1.00 97.25 82 ILE A O 1
ATOM 648 N N . ASN A 1 83 ? 3.095 -2.110 -27.210 1.00 96.62 83 ASN A N 1
ATOM 649 C CA . ASN A 1 83 ? 4.262 -2.107 -28.092 1.00 96.62 83 ASN A CA 1
ATOM 650 C C . ASN A 1 83 ? 5.199 -0.889 -27.901 1.00 96.62 83 ASN A C 1
ATOM 652 O O . ASN A 1 83 ? 5.804 -0.398 -28.856 1.00 96.62 83 ASN A O 1
ATOM 656 N N . ASP A 1 84 ? 5.321 -0.401 -26.663 1.00 97.69 84 ASP A N 1
ATOM 657 C CA . ASP A 1 84 ? 6.228 0.685 -26.278 1.00 97.69 84 ASP A CA 1
ATOM 658 C C . ASP A 1 84 ? 7.555 0.116 -25.756 1.00 97.69 84 ASP A C 1
ATOM 660 O O . ASP A 1 84 ? 7.734 -0.190 -24.573 1.00 97.69 84 ASP A O 1
ATOM 664 N N . HIS A 1 85 ? 8.509 -0.042 -26.673 1.00 95.69 85 HIS A N 1
ATOM 665 C CA . HIS A 1 85 ? 9.828 -0.589 -26.359 1.00 95.69 85 HIS A CA 1
ATOM 666 C C . HIS A 1 85 ? 10.670 0.328 -25.463 1.00 95.69 85 HIS A C 1
ATOM 668 O O . HIS A 1 85 ? 11.449 -0.166 -24.652 1.00 95.69 85 HIS A O 1
ATOM 674 N N . HIS A 1 86 ? 10.509 1.650 -25.578 1.00 97.50 86 HIS A N 1
ATOM 675 C CA . HIS A 1 86 ? 11.272 2.591 -24.762 1.00 97.50 86 HIS A CA 1
ATOM 676 C C . HIS A 1 86 ? 10.851 2.483 -23.297 1.00 97.50 86 HIS A C 1
ATOM 678 O O . HIS A 1 86 ? 11.692 2.330 -22.410 1.00 97.50 86 HIS A O 1
ATOM 684 N N . TRP A 1 87 ? 9.540 2.483 -23.051 1.00 97.25 87 TRP A N 1
ATOM 685 C CA . TRP A 1 87 ? 9.004 2.368 -21.703 1.00 97.25 87 TRP A CA 1
ATOM 686 C C . TRP A 1 87 ? 9.315 1.007 -21.065 1.00 97.25 87 TRP A C 1
ATOM 688 O O . TRP A 1 87 ? 9.650 0.933 -19.880 1.00 97.25 87 TRP A O 1
ATOM 698 N N . PHE A 1 88 ? 9.294 -0.070 -21.859 1.00 97.31 88 PHE A N 1
ATOM 699 C CA . PHE A 1 88 ? 9.719 -1.398 -21.411 1.00 97.31 88 PHE A CA 1
ATOM 700 C C . PHE A 1 88 ? 11.161 -1.401 -20.876 1.00 97.31 88 PHE A C 1
ATOM 702 O O . PHE A 1 88 ? 11.421 -1.959 -19.801 1.00 97.31 88 PHE A O 1
ATOM 709 N N . ASP A 1 89 ? 12.088 -0.775 -21.607 1.00 96.94 89 ASP A N 1
ATOM 710 C CA . ASP A 1 89 ? 13.505 -0.709 -21.243 1.00 96.94 89 ASP A CA 1
ATOM 711 C C . ASP A 1 89 ? 13.743 0.172 -20.010 1.00 96.94 89 ASP A C 1
ATOM 713 O O . ASP A 1 89 ? 14.538 -0.187 -19.135 1.00 96.94 89 ASP A O 1
ATOM 717 N N . GLU A 1 90 ? 13.043 1.305 -19.901 1.00 97.19 90 GLU A N 1
ATOM 718 C CA . GLU A 1 90 ? 13.103 2.176 -18.721 1.00 97.19 90 GLU A CA 1
ATOM 719 C C . GLU A 1 90 ? 12.680 1.433 -17.453 1.00 97.19 90 GLU A C 1
ATOM 721 O O . GLU A 1 90 ? 13.421 1.413 -16.465 1.00 97.19 90 GLU A O 1
ATOM 726 N N . ILE A 1 91 ? 11.539 0.741 -17.493 1.00 95.69 91 ILE A N 1
ATOM 727 C CA . ILE A 1 91 ? 11.065 -0.044 -16.349 1.00 95.69 91 ILE A CA 1
ATOM 728 C C . ILE A 1 91 ? 12.027 -1.202 -16.043 1.00 95.69 91 ILE A C 1
ATOM 730 O O . ILE A 1 91 ? 12.303 -1.490 -14.875 1.00 95.69 91 ILE A O 1
ATOM 734 N N . GLY A 1 92 ? 12.594 -1.839 -17.073 1.00 94.19 92 GLY A N 1
ATOM 735 C CA . GLY A 1 92 ? 13.589 -2.902 -16.920 1.00 94.19 92 GLY A CA 1
ATOM 736 C C . GLY A 1 92 ? 14.850 -2.449 -16.179 1.00 94.19 92 GLY A C 1
ATOM 737 O O . GLY A 1 92 ? 15.365 -3.178 -15.321 1.00 94.19 92 GLY A O 1
ATOM 738 N N . LYS A 1 93 ? 15.322 -1.224 -16.442 1.00 95.25 93 LYS A N 1
ATOM 739 C CA . LYS A 1 93 ? 16.429 -0.610 -15.688 1.00 95.25 93 LYS A CA 1
ATOM 740 C C . LYS A 1 93 ? 16.049 -0.393 -14.224 1.00 95.25 93 LYS A C 1
ATOM 742 O O . LYS A 1 93 ? 16.787 -0.837 -13.345 1.00 95.25 93 LYS A O 1
ATOM 747 N N . MET A 1 94 ? 14.870 0.174 -13.955 1.00 94.12 94 MET A N 1
ATOM 748 C CA . MET A 1 94 ? 14.381 0.401 -12.585 1.00 94.12 94 MET A CA 1
ATOM 749 C C . MET A 1 94 ? 14.268 -0.907 -11.780 1.00 94.12 94 MET A C 1
ATOM 751 O O . MET A 1 94 ? 14.689 -0.970 -10.623 1.00 94.12 94 MET A O 1
ATOM 755 N N . LEU A 1 95 ? 13.756 -1.980 -12.398 1.00 92.94 95 LEU A N 1
ATOM 756 C CA . LEU A 1 95 ? 13.692 -3.319 -11.795 1.00 92.94 95 LEU A CA 1
ATOM 757 C C . LEU A 1 95 ? 15.084 -3.891 -11.487 1.00 92.94 95 LEU A C 1
ATOM 759 O O . LEU A 1 95 ? 15.280 -4.540 -10.458 1.00 92.94 95 LEU A O 1
ATOM 763 N N . SER A 1 96 ? 16.060 -3.650 -12.362 1.00 90.62 96 SER A N 1
ATOM 764 C CA . SER A 1 96 ? 17.433 -4.130 -12.173 1.00 90.62 96 SER A CA 1
ATOM 765 C C . SER A 1 96 ? 18.121 -3.415 -11.007 1.00 90.62 96 SER A C 1
ATOM 767 O O . SER A 1 96 ? 18.732 -4.062 -10.155 1.00 90.62 96 SER A O 1
ATOM 769 N N . GLU A 1 97 ? 17.957 -2.095 -10.905 1.00 89.81 97 GLU A N 1
ATOM 770 C CA . GLU A 1 97 ? 18.483 -1.288 -9.797 1.00 89.81 97 GLU A CA 1
ATOM 771 C C . GLU A 1 97 ? 17.893 -1.691 -8.438 1.00 89.81 97 GLU A C 1
ATOM 773 O O . GLU A 1 97 ? 18.609 -1.734 -7.433 1.00 89.81 97 GLU A O 1
ATOM 778 N N . LEU A 1 98 ? 16.602 -2.039 -8.397 1.00 86.62 98 LEU A N 1
ATOM 779 C CA . LEU A 1 98 ? 15.950 -2.556 -7.190 1.00 86.62 98 LEU A CA 1
ATOM 780 C C . LEU A 1 98 ? 16.607 -3.843 -6.683 1.00 86.62 98 LEU A C 1
ATOM 782 O O . LEU A 1 98 ? 16.869 -3.959 -5.485 1.00 86.62 98 LEU A O 1
ATOM 786 N N . LYS A 1 99 ? 16.919 -4.786 -7.580 1.00 77.31 99 LYS A N 1
ATOM 787 C CA . LYS A 1 99 ? 17.580 -6.052 -7.219 1.00 77.31 99 LYS A CA 1
ATOM 788 C C . LYS A 1 99 ? 18.997 -5.838 -6.692 1.00 77.31 99 LYS A C 1
ATOM 790 O O . LYS A 1 99 ? 19.402 -6.506 -5.745 1.00 77.31 99 LYS A O 1
ATOM 795 N N . VAL A 1 100 ? 19.733 -4.878 -7.255 1.00 71.56 100 VAL A N 1
ATOM 796 C CA . VAL A 1 100 ? 21.071 -4.507 -6.764 1.00 71.56 100 VAL A CA 1
ATOM 797 C C . VAL A 1 100 ? 20.995 -3.948 -5.342 1.00 71.56 100 VAL A C 1
ATOM 799 O O . VAL A 1 100 ? 21.812 -4.310 -4.499 1.00 71.56 100 VAL A O 1
ATOM 802 N N . LYS A 1 101 ? 19.996 -3.110 -5.038 1.00 63.56 101 LYS A N 1
ATOM 803 C CA . LYS A 1 101 ? 19.804 -2.567 -3.684 1.00 63.56 101 LYS A CA 1
ATOM 804 C C . LYS A 1 101 ? 19.443 -3.644 -2.659 1.00 63.56 101 LYS A C 1
ATOM 806 O O . LYS A 1 101 ? 19.914 -3.553 -1.535 1.00 63.56 101 LYS A O 1
ATOM 811 N N . GLN A 1 102 ? 18.673 -4.668 -3.030 1.00 60.78 102 GLN A N 1
ATOM 812 C CA . GLN A 1 102 ? 18.315 -5.763 -2.115 1.00 60.78 102 GLN A CA 1
ATOM 813 C C . GLN A 1 102 ? 19.506 -6.658 -1.720 1.00 60.78 102 GLN A C 1
ATOM 815 O O . GLN A 1 102 ? 19.470 -7.233 -0.642 1.00 60.78 102 GLN A O 1
ATOM 820 N N . ASN A 1 103 ? 20.555 -6.758 -2.546 1.00 60.00 103 ASN A N 1
ATOM 821 C CA . ASN A 1 103 ? 21.747 -7.574 -2.252 1.00 60.00 103 ASN A CA 1
ATOM 822 C C . ASN A 1 103 ? 22.798 -6.867 -1.374 1.00 60.00 103 ASN A C 1
ATOM 824 O O . ASN A 1 103 ? 23.788 -7.488 -0.996 1.00 60.00 103 ASN A O 1
ATOM 828 N N . ASN A 1 104 ? 22.615 -5.575 -1.091 1.00 52.91 104 ASN A N 1
ATOM 829 C CA . ASN A 1 104 ? 23.542 -4.762 -0.297 1.00 52.91 104 ASN A CA 1
ATOM 830 C C . ASN A 1 104 ? 23.050 -4.509 1.146 1.00 52.91 104 ASN A C 1
ATOM 832 O O . ASN A 1 104 ? 23.685 -3.744 1.873 1.00 52.91 104 ASN A O 1
ATOM 836 N N . TYR A 1 105 ? 21.937 -5.133 1.544 1.00 46.41 105 TYR A N 1
ATOM 837 C CA . TYR A 1 105 ? 21.376 -5.153 2.902 1.00 46.41 105 TYR A CA 1
ATOM 838 C C . TYR A 1 105 ? 21.246 -6.597 3.389 1.00 46.41 105 TYR A C 1
ATOM 840 O O . TYR A 1 105 ? 21.316 -6.795 4.622 1.00 46.41 105 TYR A O 1
#

pLDDT: mean 88.05, std 13.7, range [32.97, 97.69]

Secondary structure (DSSP, 8-state):
--------TT-EEEE--TTSTTTT-EEEEEEE-TTSEEEEEETTS-EEEEEGGGEEEPPPHHHHHHHHHHHHHHHHHHHHHTT-HHHHHHHHHHHHHHHHHHTT-

Foldseek 3Di:
DPPDDDQDAQFWKAFCDPVDPRHGFIWGFHDQDPVQWTFTAGPVGDTDTGHPVRIDGDDDPVRVLVVVLVVLVVQLVVCVVVVPPPSNVVSVVVNVVSVVVVVVD